Protein AF-G4SXM7-F1 (afdb_monomer)

Secondary structure (DSSP, 8-state):
--GGGS-HHHHHHHHHHHHHHHHHHHHHHTTTTS--GGGGT-HHHHHHHHHHHHHHHHHTT---HHHHHHHHHHHHHHHSTTTHHHHHHHHHHHHHH-HHHHHHHHHHHHHHHHHHHH-TTT-GGG--GGGS--HHHHHHHHHHS----

Organism: Methylotuvimicrobium alcaliphilum (strain DSM 19304 / NCIMB 14124 / VKM B-2133 / 20Z) (NCBI:txid1091494)

Radius of gyration: 14.72 Å; Cα contacts (8 Å, |Δi|>4): 166; chains: 1; bounding box: 40×29×42 Å

Sequence (149 aa):
MLDFLKPKNVKIAESVARLFHPILHDIRSSNDGALPVSVLQDDYLIGYLAGSVAVAATFAGITNPKINGLTNLHFFERLFPKHGMTICRQHPEKMSSSEEYLSAYQEGVESFNKVIGSLEEKGLKNITANEVDLGSLSEHIAHVYPLTS

Foldseek 3Di:
DCVVVDDLLLVLLVLLLVQCVVVQQLLCVLVVNDNPPVCLVPLLNLLLSLLQSLLSCVLSVVPPVVSSLVSQLSNCCSSPPPCSVVSSVCVVVCCPPPPSSVVSSVVSNVQNVVLVVVCPPPDSNPDHNVSTPCPVVNVVCVVPGVRDD

pLDDT: mean 83.58, std 11.81, range [50.31, 96.44]

Structure (mmCIF, N/CA/C/O backbone):
data_AF-G4SXM7-F1
#
_entry.id   AF-G4SXM7-F1
#
loop_
_atom_site.group_PDB
_atom_site.id
_atom_site.type_symbol
_atom_site.label_atom_id
_atom_site.label_alt_id
_atom_site.label_comp_id
_atom_site.label_asym_id
_atom_site.label_entity_id
_atom_site.label_seq_id
_atom_site.pdbx_PDB_ins_code
_atom_site.Cartn_x
_atom_site.Cartn_y
_atom_site.Cartn_z
_atom_site.occupancy
_atom_site.B_iso_or_equiv
_atom_site.auth_seq_id
_atom_site.auth_comp_id
_atom_site.auth_asym_id
_atom_site.auth_atom_id
_atom_site.pdbx_PDB_model_num
ATOM 1 N N . MET A 1 1 ? -22.631 -13.644 -0.503 1.00 51.16 1 MET A N 1
ATOM 2 C CA . MET A 1 1 ? -23.466 -13.798 0.714 1.00 51.16 1 MET A CA 1
ATOM 3 C C . MET A 1 1 ? -22.661 -14.059 2.000 1.00 51.16 1 MET A C 1
ATOM 5 O O . MET A 1 1 ? -23.210 -13.835 3.064 1.00 51.16 1 MET A O 1
ATOM 9 N N . LEU A 1 2 ? -21.368 -14.437 1.948 1.00 59.25 2 LEU A N 1
ATOM 10 C CA . LEU A 1 2 ? -20.512 -14.637 3.142 1.00 59.25 2 LEU A CA 1
ATOM 11 C C . LEU A 1 2 ? -19.668 -13.410 3.557 1.00 59.25 2 LEU A C 1
ATOM 13 O O . LEU A 1 2 ? -19.066 -13.416 4.626 1.00 59.25 2 LEU A O 1
ATOM 17 N N . ASP A 1 3 ? -19.633 -12.338 2.757 1.00 60.94 3 ASP A N 1
ATOM 18 C CA . ASP A 1 3 ? -18.793 -11.159 3.040 1.00 60.94 3 ASP A CA 1
ATOM 19 C C . ASP A 1 3 ? -19.134 -10.456 4.361 1.00 60.94 3 ASP A C 1
ATOM 21 O O . ASP A 1 3 ? -18.272 -9.793 4.934 1.00 60.94 3 ASP A O 1
ATOM 25 N N . PHE A 1 4 ? -20.354 -10.601 4.891 1.00 63.81 4 PHE A N 1
ATOM 26 C CA . PHE A 1 4 ? -20.705 -10.011 6.185 1.00 63.81 4 PHE A CA 1
ATOM 27 C C . PHE A 1 4 ? -19.935 -10.652 7.351 1.00 63.81 4 PHE A C 1
ATOM 29 O O . PHE A 1 4 ? -19.629 -9.941 8.307 1.00 63.81 4 PHE A O 1
ATOM 36 N N . LEU A 1 5 ? -19.543 -11.929 7.237 1.00 72.88 5 LEU A N 1
ATOM 37 C CA . LEU A 1 5 ? -18.787 -12.665 8.260 1.00 72.88 5 LEU A CA 1
ATOM 38 C C . LEU A 1 5 ? -17.305 -12.286 8.302 1.00 72.88 5 LEU A C 1
ATOM 40 O O . LEU A 1 5 ? -16.628 -12.584 9.283 1.00 72.88 5 LEU A O 1
ATOM 44 N N . LYS A 1 6 ? -16.781 -11.627 7.259 1.00 82.56 6 LYS A N 1
ATOM 45 C CA . LYS A 1 6 ? -15.368 -11.247 7.237 1.00 82.56 6 LYS A CA 1
ATOM 46 C C . LYS A 1 6 ? -15.056 -10.253 8.365 1.00 82.56 6 LYS A C 1
ATOM 48 O O . LYS A 1 6 ? -15.807 -9.280 8.543 1.00 82.56 6 LYS A O 1
ATOM 53 N N . PRO A 1 7 ? -13.937 -10.444 9.084 1.00 87.56 7 PRO A N 1
ATOM 54 C CA . PRO A 1 7 ? -13.433 -9.466 10.036 1.00 87.56 7 PRO A CA 1
ATOM 55 C C . PRO A 1 7 ? -13.272 -8.080 9.400 1.00 87.56 7 PRO A C 1
ATOM 57 O O . PRO A 1 7 ? -13.006 -7.956 8.200 1.00 87.56 7 PRO A O 1
ATOM 60 N N . LYS A 1 8 ? -13.441 -7.021 10.200 1.00 86.00 8 LYS A N 1
ATOM 61 C CA . LYS A 1 8 ? -13.393 -5.632 9.713 1.00 86.00 8 LYS A CA 1
ATOM 62 C C . LYS A 1 8 ? -12.069 -5.330 9.005 1.00 86.00 8 LYS A C 1
ATOM 64 O O . LYS A 1 8 ? -12.100 -4.832 7.889 1.00 86.00 8 LYS A O 1
ATOM 69 N N . ASN A 1 9 ? -10.938 -5.729 9.585 1.00 86.31 9 ASN A N 1
ATOM 70 C CA . ASN A 1 9 ? -9.608 -5.593 8.982 1.00 86.31 9 ASN A CA 1
ATOM 71 C C . ASN A 1 9 ? -9.509 -6.222 7.585 1.00 86.31 9 ASN A C 1
ATOM 73 O O . ASN A 1 9 ? -8.982 -5.595 6.676 1.00 86.31 9 ASN A O 1
ATOM 77 N N . VAL A 1 10 ? -10.080 -7.412 7.376 1.00 90.75 10 VAL A N 1
ATOM 78 C CA . VAL A 1 10 ? -10.077 -8.068 6.057 1.00 90.75 10 VAL A CA 1
ATOM 79 C C . VAL A 1 10 ? -10.891 -7.259 5.045 1.00 90.75 10 VAL A C 1
ATOM 81 O O . VAL A 1 10 ? -10.440 -7.036 3.927 1.00 90.75 10 VAL A O 1
ATOM 84 N N . LYS A 1 11 ? -12.071 -6.765 5.437 1.00 88.38 11 LYS A N 1
ATOM 85 C CA . LYS A 1 11 ? -12.924 -5.939 4.561 1.00 88.38 11 LYS A CA 1
ATOM 86 C C . LYS A 1 11 ? -12.236 -4.637 4.145 1.00 88.38 11 LYS A C 1
ATOM 88 O O . LYS A 1 11 ? -12.374 -4.221 2.996 1.00 88.38 11 LYS A O 1
ATOM 93 N N . ILE A 1 12 ? -11.520 -3.997 5.071 1.00 87.44 12 ILE A N 1
ATOM 94 C CA . ILE A 1 12 ? -10.760 -2.773 4.796 1.00 87.44 12 ILE A CA 1
ATOM 95 C C . ILE A 1 12 ? -9.614 -3.073 3.837 1.00 87.44 12 ILE A C 1
ATOM 97 O O . ILE A 1 12 ? -9.548 -2.457 2.778 1.00 87.44 12 ILE A O 1
ATOM 101 N N . ALA A 1 13 ? -8.796 -4.079 4.147 1.00 90.94 13 ALA A N 1
ATOM 102 C CA . ALA A 1 13 ? -7.712 -4.527 3.281 1.00 90.94 13 ALA A CA 1
ATOM 103 C C . ALA A 1 13 ? -8.190 -4.829 1.851 1.00 90.94 13 ALA A C 1
ATOM 105 O O . ALA A 1 13 ? -7.588 -4.366 0.889 1.00 90.94 13 ALA A O 1
ATOM 106 N N . GLU A 1 14 ? -9.307 -5.545 1.696 1.00 89.94 14 GLU A N 1
ATOM 107 C CA . GLU A 1 14 ? -9.886 -5.84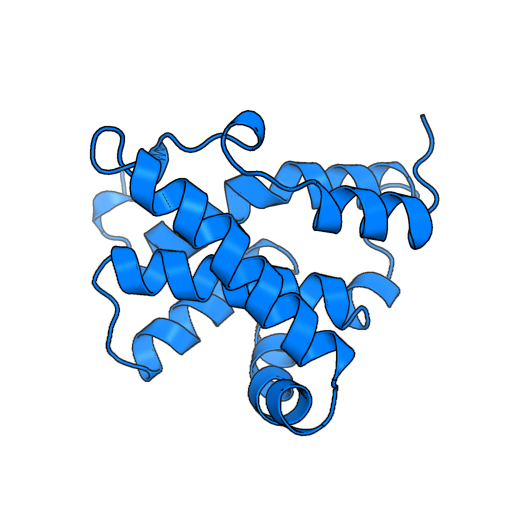0 0.381 1.00 89.94 14 GLU A CA 1
ATOM 108 C C . GLU A 1 14 ? -10.367 -4.589 -0.358 1.00 89.94 14 GLU A C 1
ATOM 110 O O . GLU A 1 14 ? -10.235 -4.524 -1.578 1.00 89.94 14 GLU A O 1
ATOM 115 N N . SER A 1 15 ? -10.941 -3.617 0.353 1.00 85.81 15 SER A N 1
ATOM 116 C CA . SER A 1 15 ? -11.453 -2.384 -0.261 1.00 85.81 15 SER A CA 1
ATOM 117 C C . SER A 1 15 ? -10.303 -1.507 -0.751 1.00 85.81 15 SER A C 1
ATOM 119 O O . SER A 1 15 ? -10.304 -1.085 -1.903 1.00 85.81 15 SER A O 1
ATOM 121 N N . VAL A 1 16 ? -9.275 -1.321 0.081 1.00 88.31 16 VAL A N 1
ATOM 122 C CA . VAL A 1 16 ? -8.075 -0.556 -0.287 1.00 88.31 16 VAL A CA 1
ATOM 123 C C . VAL A 1 16 ? -7.295 -1.274 -1.393 1.00 88.31 16 VAL A C 1
ATOM 125 O O . VAL A 1 16 ? -6.854 -0.641 -2.343 1.00 88.31 16 VAL A O 1
ATOM 128 N N . ALA A 1 17 ? -7.191 -2.607 -1.360 1.00 90.62 17 ALA A N 1
ATOM 129 C CA . ALA A 1 17 ? -6.525 -3.357 -2.427 1.00 90.62 17 ALA A CA 1
ATOM 130 C C . ALA A 1 17 ? -7.214 -3.194 -3.791 1.00 90.62 17 ALA A C 1
ATOM 132 O O . ALA A 1 17 ? -6.535 -3.171 -4.813 1.00 90.62 17 ALA A O 1
ATOM 133 N N . ARG A 1 18 ? -8.548 -3.061 -3.833 1.00 87.38 18 ARG A N 1
ATOM 134 C CA . ARG A 1 18 ? -9.268 -2.783 -5.089 1.00 87.38 18 ARG A CA 1
ATOM 135 C C . ARG A 1 18 ? -8.912 -1.421 -5.668 1.00 87.38 18 ARG A C 1
ATOM 137 O O . ARG A 1 18 ? -8.845 -1.312 -6.885 1.00 87.38 18 ARG A O 1
ATOM 144 N N . LEU A 1 19 ? -8.666 -0.428 -4.816 1.00 85.31 19 LEU A N 1
ATOM 145 C CA . LEU A 1 19 ? -8.266 0.907 -5.246 1.00 85.31 19 LEU A CA 1
ATOM 146 C C . LEU A 1 19 ? -6.926 0.885 -5.992 1.00 85.31 19 LEU A C 1
ATOM 148 O O . LEU A 1 19 ? -6.804 1.500 -7.042 1.00 85.31 19 LEU A O 1
ATOM 152 N N . PHE A 1 20 ? -5.947 0.150 -5.463 1.00 88.69 20 PHE A N 1
ATOM 153 C CA . PHE A 1 20 ? -4.592 0.081 -6.021 1.00 88.69 20 PHE A CA 1
ATOM 154 C C . PHE A 1 20 ? -4.407 -1.018 -7.077 1.00 88.69 20 PHE A C 1
ATOM 156 O O . PHE A 1 20 ? -3.348 -1.119 -7.694 1.00 88.69 20 PHE A O 1
ATOM 163 N N . HIS A 1 21 ? -5.424 -1.854 -7.307 1.00 86.56 21 HIS A N 1
ATOM 164 C CA . HIS A 1 21 ? -5.348 -2.929 -8.293 1.00 86.56 21 HIS A CA 1
ATOM 165 C C . HIS A 1 21 ? -5.089 -2.440 -9.729 1.00 86.56 21 HIS A C 1
ATOM 167 O O . HIS A 1 21 ? -4.258 -3.066 -10.384 1.00 86.56 21 HIS A O 1
ATOM 173 N N . PRO A 1 22 ? -5.733 -1.359 -10.224 1.00 84.69 22 PRO A N 1
ATOM 174 C CA . PRO A 1 22 ? -5.476 -0.834 -11.567 1.00 84.69 22 PRO A CA 1
ATOM 175 C C . PRO A 1 22 ? -4.011 -0.444 -11.770 1.00 84.69 22 PRO A C 1
ATOM 177 O O . PRO A 1 22 ? -3.387 -0.900 -12.715 1.00 84.69 22 PRO A O 1
ATOM 180 N N . ILE A 1 23 ? -3.419 0.265 -10.807 1.00 83.00 23 ILE A N 1
ATOM 181 C CA . ILE A 1 23 ? -2.010 0.670 -10.866 1.00 83.00 23 ILE A CA 1
ATOM 182 C C . ILE A 1 23 ? -1.074 -0.543 -10.996 1.00 83.00 23 ILE A C 1
ATOM 184 O O . ILE A 1 23 ? -0.184 -0.574 -11.843 1.00 83.00 23 ILE A O 1
ATOM 188 N N . LEU A 1 24 ? -1.278 -1.584 -10.180 1.00 86.12 24 LEU A N 1
ATOM 189 C CA . LEU A 1 24 ? -0.467 -2.803 -10.293 1.00 86.12 24 LEU A CA 1
ATOM 190 C C . LEU A 1 24 ? -0.746 -3.577 -11.584 1.00 86.12 24 LEU A C 1
ATOM 192 O O . LEU A 1 24 ? 0.133 -4.284 -12.077 1.00 86.12 24 LEU A O 1
ATOM 196 N N . HIS A 1 25 ? -1.967 -3.490 -12.106 1.00 85.44 25 HIS A N 1
ATOM 197 C CA . HIS A 1 25 ? -2.322 -4.073 -13.389 1.00 85.44 25 HIS A CA 1
ATOM 198 C C . HIS A 1 25 ? -1.573 -3.381 -14.534 1.00 85.44 25 HIS A C 1
ATOM 200 O O . HIS A 1 25 ? -1.060 -4.080 -15.401 1.00 85.44 25 HIS A O 1
ATOM 206 N N . ASP A 1 26 ? -1.424 -2.058 -14.506 1.00 83.44 26 ASP A N 1
ATOM 207 C CA . ASP A 1 26 ? -0.700 -1.304 -15.538 1.00 83.44 26 ASP A CA 1
ATOM 208 C C . ASP A 1 26 ? 0.790 -1.676 -15.570 1.00 83.44 26 ASP A C 1
ATOM 210 O O . ASP A 1 26 ? 1.354 -1.930 -16.641 1.00 83.44 26 ASP A O 1
ATOM 214 N N . ILE A 1 27 ? 1.405 -1.849 -14.390 1.00 83.31 27 ILE A N 1
ATOM 215 C CA . ILE A 1 27 ? 2.769 -2.387 -14.281 1.00 83.31 27 ILE A CA 1
ATOM 216 C C . ILE A 1 27 ? 2.835 -3.793 -14.896 1.00 83.31 27 ILE A C 1
ATOM 218 O O . ILE A 1 27 ? 3.713 -4.058 -15.713 1.00 83.31 27 ILE A O 1
ATOM 222 N N . ARG A 1 28 ? 1.906 -4.700 -14.552 1.00 84.50 28 ARG A N 1
ATOM 223 C CA . ARG A 1 28 ? 1.873 -6.066 -15.121 1.00 84.50 28 ARG A CA 1
ATOM 224 C C . ARG A 1 28 ? 1.712 -6.059 -16.631 1.00 84.50 28 ARG A C 1
ATOM 226 O O . ARG A 1 28 ? 2.407 -6.802 -17.316 1.00 84.50 28 ARG A O 1
ATOM 233 N N . SER A 1 29 ? 0.781 -5.255 -17.134 1.00 82.38 29 SER A N 1
ATOM 234 C CA . SER A 1 29 ? 0.468 -5.160 -18.559 1.00 82.38 29 SER A CA 1
ATOM 235 C C . SER A 1 29 ? 1.696 -4.751 -19.366 1.00 82.38 29 SER A C 1
ATOM 237 O O . SER A 1 29 ? 1.898 -5.252 -20.465 1.00 82.38 29 SER A O 1
ATOM 239 N N . SER A 1 30 ? 2.547 -3.911 -18.780 1.00 80.19 30 SER A N 1
ATOM 240 C CA . SER A 1 30 ? 3.784 -3.438 -19.405 1.00 80.19 30 SER A CA 1
ATOM 241 C C . SER A 1 30 ? 4.979 -4.389 -19.228 1.00 80.19 30 SER A C 1
ATOM 243 O O . SER A 1 30 ? 6.052 -4.139 -19.764 1.00 80.19 30 SER A O 1
ATOM 245 N N . ASN A 1 31 ? 4.814 -5.481 -18.472 1.00 78.31 31 ASN A N 1
ATOM 246 C CA . ASN A 1 31 ? 5.863 -6.446 -18.126 1.00 78.31 31 ASN A CA 1
ATOM 247 C C . ASN A 1 31 ? 5.409 -7.889 -18.432 1.00 78.31 31 ASN A C 1
ATOM 249 O O . ASN A 1 31 ? 5.386 -8.751 -17.551 1.00 78.31 31 ASN A O 1
ATOM 253 N N . ASP A 1 32 ? 4.992 -8.149 -19.675 1.00 80.75 32 ASP A N 1
ATOM 254 C CA . ASP A 1 32 ? 4.577 -9.477 -20.169 1.00 80.75 32 ASP A CA 1
ATOM 255 C C . ASP A 1 32 ? 3.482 -10.166 -19.323 1.00 80.75 32 ASP A C 1
ATOM 257 O O . ASP A 1 32 ? 3.381 -11.394 -19.252 1.00 80.75 32 ASP A O 1
ATOM 261 N N . GLY A 1 33 ? 2.641 -9.376 -18.650 1.00 77.75 33 GLY A N 1
ATOM 262 C CA . GLY A 1 33 ? 1.565 -9.868 -17.789 1.00 77.75 33 GLY A CA 1
ATOM 263 C C . GLY A 1 33 ? 2.003 -10.286 -16.379 1.00 77.75 33 GLY A C 1
ATOM 264 O O . GLY A 1 33 ? 1.170 -10.782 -15.611 1.00 77.75 33 GLY A O 1
ATOM 265 N N . ALA A 1 34 ? 3.266 -10.073 -15.996 1.00 79.06 34 ALA A N 1
ATOM 266 C CA . ALA A 1 34 ? 3.802 -10.383 -14.671 1.00 79.06 34 ALA A CA 1
ATOM 267 C C . ALA A 1 34 ? 4.239 -9.114 -13.918 1.00 79.06 34 ALA A C 1
ATOM 269 O O . ALA A 1 34 ? 4.677 -8.140 -14.517 1.00 79.06 34 ALA A O 1
ATOM 270 N N . LEU A 1 35 ? 4.136 -9.107 -12.580 1.00 83.62 35 LEU A N 1
ATOM 271 C CA . LEU A 1 35 ? 4.778 -8.041 -11.799 1.00 83.62 35 LEU A CA 1
ATOM 272 C C . LEU A 1 35 ? 6.283 -8.305 -11.794 1.00 83.62 35 LEU A C 1
ATOM 274 O O . LEU A 1 35 ? 6.681 -9.404 -11.390 1.00 83.62 35 LEU A O 1
ATOM 278 N N . PRO A 1 36 ? 7.119 -7.331 -12.184 1.00 84.19 36 PRO A N 1
ATOM 279 C CA . PRO A 1 36 ? 8.555 -7.492 -12.076 1.00 84.19 36 PRO A CA 1
ATOM 280 C C . PRO A 1 36 ? 8.952 -7.589 -10.599 1.00 84.19 36 PRO A C 1
ATOM 282 O O . PRO A 1 36 ? 8.333 -6.985 -9.722 1.00 84.19 36 PRO A O 1
ATOM 285 N N . VAL A 1 37 ? 10.004 -8.359 -10.307 1.00 84.12 37 VAL A N 1
ATOM 286 C CA . VAL A 1 37 ? 10.476 -8.585 -8.925 1.00 84.12 37 VAL A CA 1
ATOM 287 C C . VAL A 1 37 ? 10.885 -7.273 -8.244 1.00 84.12 37 VAL A C 1
ATOM 289 O O . VAL A 1 37 ? 10.760 -7.160 -7.025 1.00 84.12 37 VAL A O 1
ATOM 292 N N . SER A 1 38 ? 11.304 -6.271 -9.026 1.00 85.81 38 SER A N 1
ATOM 293 C CA . SER A 1 38 ? 11.636 -4.923 -8.553 1.00 85.81 38 SER A CA 1
ATOM 294 C C . SER A 1 38 ? 10.497 -4.259 -7.778 1.00 85.81 38 SER A C 1
ATOM 296 O O . SER A 1 38 ? 10.775 -3.554 -6.819 1.00 85.81 38 SER A O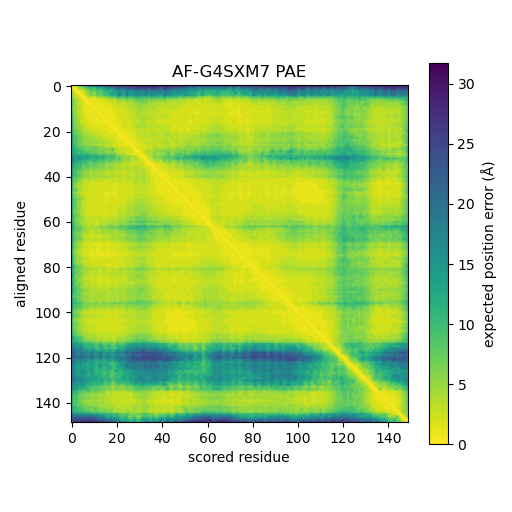 1
ATOM 298 N N . VAL A 1 39 ? 9.232 -4.574 -8.078 1.00 88.62 39 VAL A N 1
ATOM 299 C CA . VAL A 1 39 ? 8.063 -4.062 -7.335 1.00 88.62 39 VAL A CA 1
ATOM 300 C C . VAL A 1 39 ? 8.101 -4.436 -5.854 1.00 88.62 39 VAL A C 1
ATOM 302 O O . VAL A 1 39 ? 7.664 -3.670 -5.003 1.00 88.62 39 VAL A O 1
ATOM 305 N N . LEU A 1 40 ? 8.638 -5.612 -5.517 1.00 89.38 40 LEU A N 1
ATOM 306 C CA . LEU A 1 40 ? 8.765 -6.049 -4.123 1.00 89.38 40 LEU A CA 1
ATOM 307 C C . LEU A 1 40 ? 9.931 -5.362 -3.393 1.00 89.38 40 LEU A C 1
ATOM 309 O O . LEU A 1 40 ? 10.029 -5.458 -2.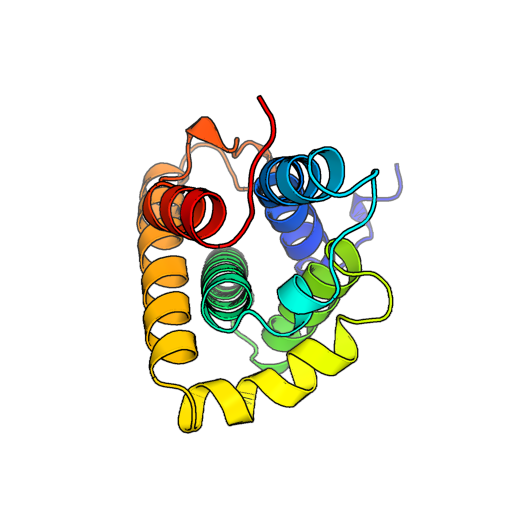169 1.00 89.38 40 LEU A O 1
ATOM 313 N N . GLN A 1 41 ? 10.828 -4.726 -4.145 1.00 89.50 41 GLN A N 1
ATOM 314 C CA . GLN A 1 41 ? 12.020 -4.031 -3.659 1.00 89.50 41 GLN A CA 1
ATOM 315 C C . GLN A 1 41 ? 11.869 -2.505 -3.717 1.00 89.50 41 GLN A C 1
ATOM 317 O O . GLN A 1 41 ? 12.723 -1.807 -3.188 1.00 89.50 41 GLN A O 1
ATOM 322 N N . ASP A 1 42 ? 10.794 -2.008 -4.328 1.00 93.50 42 ASP A N 1
ATOM 323 C CA . ASP A 1 42 ? 10.481 -0.591 -4.475 1.00 93.50 42 ASP A CA 1
ATOM 324 C C . ASP A 1 42 ? 9.983 -0.014 -3.142 1.00 93.50 42 ASP A C 1
ATOM 326 O O . ASP A 1 42 ? 8.820 -0.167 -2.753 1.00 93.50 42 ASP A O 1
ATOM 330 N N . ASP A 1 43 ? 10.908 0.597 -2.404 1.00 94.38 43 ASP A N 1
ATOM 331 C CA . ASP A 1 43 ? 10.651 1.167 -1.083 1.00 94.38 43 ASP A CA 1
ATOM 332 C C . ASP A 1 43 ? 9.594 2.266 -1.126 1.00 94.38 43 ASP A C 1
ATOM 334 O O . ASP A 1 43 ? 8.737 2.303 -0.239 1.00 94.38 43 ASP A O 1
ATOM 338 N N . TYR A 1 44 ? 9.603 3.095 -2.170 1.00 95.06 44 TYR A N 1
ATOM 339 C CA . TYR A 1 44 ? 8.617 4.152 -2.343 1.00 95.06 44 TYR A CA 1
ATOM 340 C C . TYR A 1 44 ? 7.214 3.563 -2.544 1.00 95.06 44 TYR A C 1
ATOM 342 O O . TYR A 1 44 ? 6.292 3.861 -1.781 1.00 95.06 44 TYR A O 1
ATOM 350 N N . LEU A 1 45 ? 7.043 2.646 -3.504 1.00 94.44 45 LEU A N 1
ATOM 351 C CA . LEU A 1 45 ? 5.748 2.013 -3.779 1.00 94.44 45 LEU A CA 1
ATOM 352 C C . LEU A 1 45 ? 5.196 1.298 -2.539 1.00 94.44 45 LEU A C 1
ATOM 354 O O . LEU A 1 45 ? 4.038 1.490 -2.162 1.00 94.44 45 LEU A O 1
ATOM 358 N N . ILE A 1 46 ? 6.011 0.471 -1.880 1.00 95.44 46 ILE A N 1
ATOM 359 C CA . ILE A 1 46 ? 5.568 -0.282 -0.701 1.00 95.44 46 ILE A CA 1
ATOM 360 C C . ILE A 1 46 ? 5.293 0.653 0.486 1.00 95.44 46 ILE A C 1
ATOM 362 O O . ILE A 1 46 ? 4.305 0.446 1.200 1.00 95.44 46 ILE A O 1
ATOM 366 N N . GLY A 1 47 ? 6.124 1.680 0.683 1.00 96.00 47 GLY A N 1
ATOM 367 C CA . GLY A 1 47 ? 5.947 2.714 1.702 1.00 96.00 47 GLY A CA 1
ATOM 368 C C . GLY A 1 47 ? 4.615 3.435 1.542 1.00 96.00 47 GLY A C 1
ATOM 369 O O . GLY A 1 47 ? 3.791 3.403 2.462 1.00 96.00 47 GLY A O 1
ATOM 370 N N . TYR A 1 48 ? 4.356 3.972 0.348 1.00 95.38 48 TYR A N 1
ATOM 371 C CA . TYR A 1 48 ? 3.113 4.665 0.005 1.00 95.38 48 TYR A CA 1
ATOM 372 C C . TYR A 1 48 ? 1.885 3.791 0.269 1.00 95.38 48 TYR A C 1
ATOM 374 O O . TYR A 1 48 ? 0.971 4.181 1.003 1.00 95.38 48 TYR A O 1
ATOM 382 N N . LEU A 1 49 ? 1.889 2.560 -0.255 1.00 94.88 49 LEU A N 1
ATOM 383 C CA . LEU A 1 49 ? 0.790 1.614 -0.069 1.00 94.88 49 LEU A CA 1
ATOM 384 C C . LEU A 1 49 ? 0.546 1.301 1.417 1.00 94.88 49 LEU A C 1
ATOM 386 O O . LEU A 1 49 ? -0.611 1.245 1.842 1.00 94.88 49 LEU A O 1
ATOM 390 N N . ALA A 1 50 ? 1.610 1.126 2.213 1.00 94.69 50 ALA A N 1
ATOM 391 C CA . ALA A 1 50 ? 1.521 0.883 3.655 1.00 94.69 50 ALA A CA 1
ATOM 392 C C . ALA A 1 50 ? 0.912 2.077 4.412 1.00 94.69 50 ALA A C 1
ATOM 394 O O . ALA A 1 50 ? 0.075 1.874 5.297 1.00 94.69 50 ALA A O 1
ATOM 395 N N . GLY A 1 51 ? 1.295 3.305 4.053 1.00 93.38 51 GLY A N 1
ATOM 396 C CA . GLY A 1 51 ? 0.747 4.531 4.635 1.00 93.38 51 GLY A CA 1
ATOM 397 C C . GLY A 1 51 ? -0.747 4.677 4.364 1.00 93.38 51 GLY A C 1
ATOM 398 O O . GLY A 1 51 ? -1.544 4.879 5.285 1.00 93.38 51 GLY A O 1
ATOM 399 N N . SER A 1 52 ? -1.154 4.465 3.112 1.00 92.00 52 SER A N 1
ATOM 400 C CA . SER A 1 52 ? -2.556 4.556 2.698 1.00 92.00 52 SER A CA 1
ATOM 401 C C . SER A 1 52 ? -3.468 3.568 3.435 1.00 92.00 52 SER A C 1
ATOM 403 O O . SER A 1 52 ? -4.529 3.947 3.944 1.00 92.00 52 SER A O 1
ATOM 405 N N . VAL A 1 53 ? -3.061 2.297 3.560 1.00 92.19 53 VAL A N 1
ATOM 406 C CA . VAL A 1 53 ? -3.871 1.299 4.283 1.00 92.19 53 VAL A CA 1
ATOM 407 C C . VAL A 1 53 ? -3.916 1.567 5.794 1.00 92.19 53 VAL A C 1
ATOM 409 O O . VAL A 1 53 ? -4.952 1.317 6.418 1.00 92.19 53 VAL A O 1
ATOM 412 N N . ALA A 1 54 ? -2.857 2.135 6.385 1.00 90.25 54 ALA A N 1
ATOM 413 C CA . ALA A 1 54 ? -2.828 2.484 7.805 1.00 90.25 54 ALA A CA 1
ATOM 414 C C . ALA A 1 54 ? -3.875 3.556 8.153 1.00 90.25 54 ALA A C 1
ATOM 416 O O . ALA A 1 54 ? -4.572 3.440 9.170 1.00 90.25 54 ALA A O 1
ATOM 417 N N . VAL A 1 55 ? -4.044 4.558 7.286 1.00 89.31 55 VAL A N 1
ATOM 418 C CA . VAL A 1 55 ? -5.079 5.593 7.432 1.00 89.31 55 VAL A CA 1
ATOM 419 C C . VAL A 1 55 ? -6.476 4.996 7.274 1.00 89.31 55 VAL A C 1
ATOM 421 O O . VAL A 1 55 ? -7.336 5.202 8.133 1.00 89.31 55 VAL A O 1
ATOM 424 N N . ALA A 1 56 ? -6.691 4.171 6.246 1.00 87.56 56 ALA A N 1
ATOM 425 C CA . ALA A 1 56 ? -7.971 3.497 6.031 1.00 87.56 56 ALA A CA 1
ATOM 426 C C . ALA A 1 56 ? -8.376 2.604 7.219 1.00 87.56 56 ALA A C 1
ATOM 428 O O . ALA A 1 56 ? -9.539 2.595 7.632 1.00 87.56 56 ALA A O 1
ATOM 429 N N . ALA A 1 57 ? -7.420 1.872 7.800 1.00 87.69 57 ALA A N 1
ATOM 430 C CA . ALA A 1 57 ? -7.635 1.066 8.998 1.00 87.69 57 ALA A CA 1
ATOM 431 C C . ALA A 1 57 ? -8.015 1.939 10.205 1.00 87.69 57 ALA A C 1
ATOM 433 O O . ALA A 1 57 ? -8.986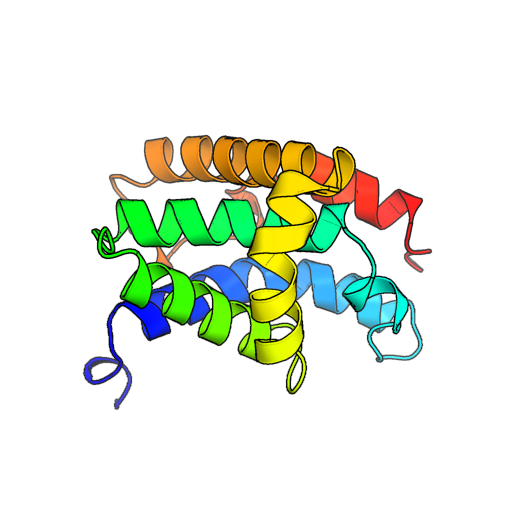 1.639 10.906 1.00 87.69 57 ALA A O 1
ATOM 434 N N . THR A 1 58 ? -7.291 3.040 10.414 1.00 86.44 58 THR A N 1
ATOM 435 C CA . THR A 1 58 ? -7.515 3.970 11.530 1.00 86.44 58 THR A CA 1
ATOM 436 C C . THR A 1 58 ? -8.890 4.627 11.448 1.00 86.44 58 THR A C 1
ATOM 438 O O . THR A 1 58 ? -9.636 4.598 12.427 1.00 86.44 58 THR A O 1
ATOM 441 N N . PHE A 1 59 ? -9.284 5.124 10.274 1.00 83.88 59 PHE A N 1
ATOM 442 C CA . PHE A 1 59 ? -10.617 5.693 10.052 1.00 83.88 59 PHE A CA 1
ATOM 443 C C . PHE A 1 59 ? -11.730 4.658 10.227 1.00 83.88 59 PHE A C 1
ATOM 445 O O . PHE A 1 59 ? -12.793 4.934 10.778 1.00 83.88 59 PHE A O 1
ATOM 452 N N . ALA A 1 60 ? -11.460 3.408 9.854 1.00 81.69 60 ALA A N 1
ATOM 453 C CA . ALA A 1 60 ? -12.335 2.291 10.161 1.00 81.69 60 ALA A CA 1
ATOM 454 C C . ALA A 1 60 ? -12.309 1.891 11.652 1.00 81.69 60 ALA A C 1
ATOM 456 O O . ALA A 1 60 ? -12.824 0.829 12.001 1.00 81.69 60 ALA A O 1
ATOM 457 N N . GLY A 1 61 ? -11.737 2.680 12.561 1.00 83.56 61 GLY A N 1
ATOM 458 C CA . GLY A 1 61 ? -11.704 2.402 13.999 1.00 83.56 61 GLY A CA 1
ATOM 459 C C . GLY A 1 61 ? -10.840 1.197 14.385 1.00 83.56 61 GLY A C 1
ATOM 460 O O . GLY A 1 61 ? -11.032 0.624 15.456 1.00 83.56 61 GLY A O 1
ATOM 461 N N . ILE A 1 62 ? -9.911 0.774 13.522 1.00 85.62 62 ILE A N 1
ATOM 462 C CA . ILE A 1 62 ? -8.925 -0.268 13.828 1.00 85.62 62 ILE A CA 1
ATOM 463 C C . ILE A 1 62 ? -7.710 0.414 14.463 1.00 85.62 62 ILE A C 1
ATOM 465 O O . ILE A 1 62 ? -6.692 0.660 13.823 1.00 85.62 62 ILE A O 1
ATOM 469 N N . THR A 1 63 ? -7.836 0.737 15.747 1.00 80.88 63 THR A N 1
ATOM 470 C CA . THR A 1 63 ? -6.792 1.433 16.517 1.00 80.88 63 THR A CA 1
ATOM 471 C C . THR A 1 63 ? -5.846 0.477 17.239 1.00 80.88 63 THR A C 1
ATOM 473 O O . THR A 1 63 ? -4.772 0.880 17.675 1.00 80.88 63 THR A O 1
ATOM 476 N N . ASN A 1 64 ? -6.207 -0.807 17.357 1.00 86.94 64 ASN A N 1
ATOM 477 C CA . ASN A 1 64 ? -5.325 -1.819 17.930 1.00 86.94 64 ASN A CA 1
ATOM 478 C C . ASN A 1 64 ? -4.147 -2.093 16.971 1.00 86.94 64 ASN A C 1
ATOM 480 O O . ASN A 1 64 ? -4.393 -2.597 15.869 1.00 86.94 64 ASN A O 1
ATOM 484 N N . PRO A 1 65 ? -2.884 -1.872 17.386 1.00 83.56 65 PRO A N 1
ATOM 485 C CA . PRO A 1 65 ? -1.722 -2.027 16.508 1.00 83.56 65 PRO A CA 1
ATOM 486 C C . PRO A 1 65 ? -1.576 -3.429 15.909 1.00 83.56 65 PRO A C 1
ATOM 488 O O . PRO A 1 65 ? -1.176 -3.573 14.758 1.00 83.56 65 PRO A O 1
ATOM 491 N N . LYS A 1 66 ? -1.959 -4.481 16.649 1.00 85.00 66 LYS A N 1
ATOM 492 C CA . LYS A 1 66 ? -1.905 -5.864 16.146 1.00 85.00 66 LYS A CA 1
ATOM 493 C C . LYS A 1 66 ? -2.913 -6.087 15.021 1.00 85.00 66 LYS A C 1
ATOM 495 O O . LYS A 1 66 ? -2.600 -6.741 14.032 1.00 85.00 66 LYS A O 1
ATOM 500 N N . ILE A 1 67 ? -4.120 -5.539 15.159 1.00 84.19 67 ILE A N 1
ATOM 501 C CA . ILE A 1 67 ? -5.175 -5.672 14.143 1.00 84.19 67 ILE A CA 1
ATOM 502 C C . ILE A 1 67 ? -4.861 -4.786 12.930 1.00 84.19 67 ILE A C 1
ATOM 504 O O . ILE A 1 67 ? -5.118 -5.191 11.796 1.00 84.19 67 ILE A O 1
ATOM 508 N N . ASN A 1 68 ? -4.256 -3.616 13.145 1.00 83.88 68 ASN A N 1
ATOM 509 C CA . ASN A 1 68 ? -3.753 -2.766 12.068 1.00 83.88 68 ASN A CA 1
ATOM 510 C C . ASN A 1 68 ? -2.652 -3.496 11.269 1.00 83.88 68 ASN A C 1
ATOM 512 O O . ASN A 1 68 ? -2.796 -3.678 10.064 1.00 83.88 68 ASN A O 1
ATOM 516 N N . GLY A 1 69 ? -1.664 -4.095 11.945 1.00 85.31 69 GLY A N 1
ATOM 517 C CA . GLY A 1 69 ? -0.649 -4.932 11.293 1.00 85.31 69 GLY A CA 1
ATOM 518 C C . GLY A 1 69 ? -1.237 -6.116 10.507 1.00 85.31 69 GLY A C 1
ATOM 519 O O . GLY A 1 69 ? -0.796 -6.406 9.397 1.00 85.31 69 GLY A O 1
ATOM 520 N N . LEU A 1 70 ? -2.292 -6.762 11.021 1.00 90.25 70 LEU A N 1
ATOM 521 C CA . LEU A 1 70 ? -3.031 -7.788 10.271 1.00 90.25 70 LEU A CA 1
ATOM 522 C C . LEU A 1 70 ? -3.777 -7.218 9.055 1.00 90.25 70 LEU A C 1
ATOM 524 O O . LEU A 1 70 ? -3.933 -7.915 8.056 1.00 90.25 70 LEU A O 1
ATOM 528 N N . THR A 1 71 ? -4.246 -5.970 9.123 1.00 91.75 71 THR A N 1
ATOM 529 C CA . THR A 1 71 ? -4.852 -5.272 7.977 1.00 91.75 71 THR A CA 1
ATOM 530 C C . THR A 1 71 ? -3.818 -5.102 6.867 1.00 91.75 71 THR A C 1
ATOM 532 O O . THR A 1 71 ? -4.101 -5.482 5.732 1.00 91.75 71 THR A O 1
ATOM 535 N N . ASN A 1 72 ? -2.604 -4.653 7.206 1.00 91.19 72 ASN A N 1
ATOM 536 C CA . ASN A 1 72 ? -1.493 -4.536 6.255 1.00 91.19 72 ASN A CA 1
ATOM 537 C C . ASN A 1 72 ? -1.135 -5.890 5.641 1.00 91.19 72 ASN A C 1
ATOM 539 O O . ASN A 1 72 ? -0.992 -5.987 4.426 1.00 91.19 72 ASN A O 1
ATOM 543 N N . LEU A 1 73 ? -1.072 -6.948 6.455 1.00 94.00 73 LEU A N 1
ATOM 544 C CA . LEU A 1 73 ? -0.801 -8.296 5.958 1.00 94.00 73 LEU A CA 1
ATOM 545 C C . LEU A 1 73 ? -1.847 -8.743 4.933 1.00 94.00 73 LEU A C 1
ATOM 547 O O . LEU A 1 73 ? -1.485 -9.173 3.842 1.00 94.00 73 LEU A O 1
ATOM 551 N N . HIS A 1 74 ? -3.139 -8.629 5.253 1.00 94.12 74 HIS A N 1
ATOM 552 C CA . HIS A 1 74 ? -4.202 -9.009 4.318 1.00 94.12 74 HIS A CA 1
ATOM 553 C C . HIS A 1 74 ? -4.190 -8.164 3.043 1.00 94.12 74 HIS A C 1
ATOM 555 O O . HIS A 1 74 ? -4.487 -8.679 1.966 1.00 94.12 74 HIS A O 1
ATOM 561 N N . PHE A 1 75 ? -3.854 -6.883 3.163 1.00 95.31 75 PHE A N 1
ATOM 562 C CA . PHE A 1 75 ? -3.774 -5.960 2.042 1.00 95.31 75 PHE A CA 1
ATOM 563 C C . PHE A 1 75 ? -2.624 -6.331 1.099 1.00 95.31 75 PHE A C 1
ATOM 565 O O . PHE A 1 75 ? -2.854 -6.558 -0.089 1.00 95.31 75 PHE A O 1
ATOM 572 N N . PHE A 1 76 ? -1.411 -6.500 1.628 1.00 94.81 76 PHE A N 1
ATOM 573 C CA . PHE A 1 76 ? -0.257 -6.872 0.815 1.00 94.81 76 PHE A CA 1
ATOM 574 C C . PHE A 1 76 ? -0.355 -8.290 0.263 1.00 94.81 76 PHE A C 1
ATOM 576 O O . PHE A 1 76 ? 0.012 -8.503 -0.883 1.00 94.81 76 PHE A O 1
ATOM 583 N N . GLU A 1 77 ? -0.919 -9.249 0.999 1.00 93.31 77 GLU A N 1
ATOM 584 C CA . GLU A 1 77 ? -1.144 -10.605 0.476 1.00 93.31 77 GLU A CA 1
ATOM 585 C C . GLU A 1 77 ? -2.145 -10.612 -0.693 1.00 93.31 77 GLU A C 1
ATOM 587 O O . GLU A 1 77 ? -2.117 -11.493 -1.553 1.00 93.31 77 GLU A O 1
ATOM 592 N N . ARG A 1 78 ? -3.028 -9.608 -0.757 1.00 91.69 78 ARG A N 1
ATOM 593 C CA . ARG A 1 78 ? -3.970 -9.441 -1.865 1.00 91.69 78 ARG A CA 1
ATOM 594 C C . ARG A 1 78 ? -3.313 -8.842 -3.107 1.00 91.69 78 ARG A C 1
ATOM 596 O O . ARG A 1 78 ? -3.657 -9.253 -4.214 1.00 91.69 78 ARG A O 1
ATOM 603 N N . LEU A 1 79 ? -2.408 -7.882 -2.927 1.00 90.81 79 LEU A N 1
ATOM 604 C CA . LEU A 1 79 ? -1.695 -7.211 -4.019 1.00 90.81 79 LEU A CA 1
ATOM 605 C C . LEU A 1 79 ? -0.510 -8.040 -4.541 1.00 90.81 79 LEU A C 1
ATOM 607 O O . LEU A 1 79 ? -0.321 -8.176 -5.753 1.00 90.81 79 LEU A O 1
ATOM 611 N N . PHE A 1 80 ? 0.223 -8.662 -3.620 1.00 91.00 80 PHE A N 1
ATOM 612 C CA . PHE A 1 80 ? 1.428 -9.454 -3.846 1.00 91.00 80 PHE A CA 1
ATOM 613 C C . PHE A 1 80 ? 1.284 -10.837 -3.183 1.00 91.00 80 PHE A C 1
ATOM 615 O O . PHE A 1 80 ? 1.841 -11.082 -2.106 1.00 91.00 80 PHE A O 1
ATOM 622 N N . PRO A 1 81 ? 0.525 -11.765 -3.801 1.00 89.00 81 PRO A N 1
ATOM 623 C CA . PRO A 1 81 ? 0.314 -13.100 -3.245 1.00 89.00 81 PRO A CA 1
ATOM 624 C C . PRO A 1 81 ? 1.637 -13.797 -2.915 1.00 89.00 81 PRO A C 1
ATOM 626 O O . PRO A 1 81 ? 2.553 -13.794 -3.735 1.00 89.00 81 PRO A O 1
ATOM 629 N N . LYS A 1 82 ? 1.712 -14.433 -1.739 1.00 89.19 82 LYS A N 1
ATOM 630 C CA . LYS A 1 82 ? 2.892 -15.097 -1.150 1.00 89.19 82 LYS A CA 1
ATOM 631 C C . LYS A 1 82 ? 4.000 -14.166 -0.648 1.00 89.19 82 LYS A C 1
ATOM 633 O O . LYS A 1 82 ? 4.966 -14.660 -0.065 1.00 89.19 82 LYS A O 1
ATOM 638 N N . HIS A 1 83 ? 3.875 -12.852 -0.827 1.00 91.81 83 HIS A N 1
ATOM 639 C CA . HIS A 1 83 ? 4.892 -11.878 -0.418 1.00 91.81 83 HIS A CA 1
ATOM 640 C C . HIS A 1 83 ? 4.436 -10.950 0.713 1.00 91.81 83 HIS A C 1
ATOM 642 O O . HIS A 1 83 ? 5.280 -10.268 1.299 1.00 91.81 83 HIS A O 1
ATOM 648 N N . GLY A 1 84 ? 3.152 -10.961 1.093 1.00 90.44 84 GLY A N 1
ATOM 649 C CA . GLY A 1 84 ? 2.617 -10.056 2.111 1.00 90.44 84 GLY A CA 1
ATOM 650 C C . GLY A 1 84 ? 3.309 -10.203 3.465 1.00 90.44 84 GLY A C 1
ATOM 651 O O . GLY A 1 84 ? 3.678 -9.212 4.089 1.00 90.44 84 GLY A O 1
ATOM 652 N N . MET A 1 85 ? 3.582 -11.440 3.891 1.00 91.94 85 MET A N 1
ATOM 653 C CA . MET A 1 85 ? 4.311 -11.700 5.140 1.00 91.94 85 MET A CA 1
ATOM 654 C C . MET A 1 85 ? 5.740 -11.141 5.117 1.00 91.94 85 MET A C 1
ATOM 656 O O . MET A 1 85 ? 6.205 -10.605 6.121 1.00 91.94 85 MET A O 1
ATOM 660 N N . THR A 1 86 ? 6.441 -11.262 3.988 1.00 93.44 86 THR A N 1
ATOM 661 C CA . THR A 1 86 ? 7.808 -10.745 3.836 1.00 93.44 86 THR A CA 1
ATOM 662 C C . THR A 1 86 ? 7.818 -9.223 3.917 1.00 93.44 86 THR A C 1
ATOM 664 O O . THR A 1 86 ? 8.577 -8.667 4.709 1.00 93.44 86 THR A O 1
ATOM 667 N N . ILE A 1 87 ? 6.914 -8.565 3.185 1.00 93.75 87 ILE A N 1
ATOM 668 C CA . ILE A 1 87 ? 6.755 -7.105 3.197 1.00 93.75 87 ILE A CA 1
ATOM 669 C C . ILE A 1 87 ? 6.464 -6.608 4.620 1.00 93.75 87 ILE A C 1
ATOM 671 O O . ILE A 1 87 ? 7.159 -5.735 5.136 1.00 93.75 87 ILE A O 1
ATOM 675 N N . CYS A 1 88 ? 5.491 -7.212 5.310 1.00 92.50 88 CYS A N 1
ATOM 676 C CA . CYS A 1 88 ? 5.133 -6.798 6.667 1.00 92.50 88 CYS A CA 1
ATOM 677 C C . CYS A 1 88 ? 6.241 -7.041 7.702 1.00 92.50 88 CYS A C 1
ATOM 679 O O . CYS A 1 88 ? 6.298 -6.320 8.695 1.00 92.50 88 CYS A O 1
ATOM 681 N N . ARG A 1 89 ? 7.120 -8.031 7.498 1.00 92.62 89 ARG A N 1
ATOM 682 C CA . ARG A 1 89 ? 8.281 -8.258 8.376 1.00 92.62 89 ARG A CA 1
ATOM 683 C C . ARG A 1 89 ? 9.365 -7.202 8.199 1.00 92.62 89 ARG A C 1
ATOM 685 O O . ARG A 1 89 ? 9.987 -6.832 9.185 1.00 92.62 89 ARG A O 1
ATOM 692 N N . GLN A 1 90 ? 9.574 -6.733 6.972 1.00 93.12 90 GLN A N 1
ATOM 693 C CA . GLN A 1 90 ? 10.554 -5.688 6.661 1.00 93.12 90 GLN A CA 1
ATOM 694 C C . GLN A 1 90 ? 10.060 -4.289 7.047 1.00 93.12 90 GLN A C 1
ATOM 696 O O . GLN A 1 90 ? 10.871 -3.400 7.281 1.00 93.12 90 GLN A O 1
ATOM 701 N N . HIS A 1 91 ? 8.742 -4.093 7.141 1.00 92.12 91 HIS A N 1
ATOM 702 C CA . HIS A 1 91 ? 8.133 -2.790 7.401 1.00 92.12 91 HIS A CA 1
ATOM 703 C C . HIS A 1 91 ? 8.731 -2.024 8.604 1.00 92.12 91 HIS A C 1
ATOM 705 O O . HIS A 1 91 ? 9.114 -0.873 8.410 1.00 92.12 91 HIS A O 1
ATOM 711 N N . PRO A 1 92 ? 8.884 -2.603 9.818 1.00 91.31 92 PRO A N 1
ATOM 712 C CA . PRO A 1 92 ? 9.447 -1.865 10.954 1.00 91.31 92 PRO A CA 1
ATOM 713 C C . PRO A 1 92 ? 10.903 -1.442 10.741 1.00 91.31 92 PRO A C 1
ATOM 715 O O . PRO A 1 92 ? 11.297 -0.368 11.182 1.00 91.31 92 PRO A O 1
ATOM 718 N N . GLU A 1 93 ? 11.690 -2.282 10.065 1.00 93.12 93 GLU A N 1
ATOM 719 C CA . GLU A 1 93 ? 13.082 -1.984 9.738 1.00 93.12 93 GLU A CA 1
ATOM 720 C C . GLU A 1 93 ? 13.147 -0.827 8.739 1.00 93.12 93 GLU A C 1
ATOM 722 O O . GLU A 1 93 ? 13.756 0.195 9.048 1.00 93.12 93 GLU A O 1
ATOM 727 N N . LYS A 1 94 ? 12.430 -0.927 7.611 1.00 93.00 94 LYS A N 1
ATOM 728 C CA . LYS A 1 94 ? 12.411 0.109 6.567 1.00 93.00 94 LYS A CA 1
ATOM 729 C C . LYS A 1 94 ? 11.905 1.460 7.073 1.00 93.00 94 LYS A C 1
ATOM 731 O O . LYS A 1 94 ? 12.491 2.477 6.732 1.00 93.00 94 LYS A O 1
ATOM 736 N N . MET A 1 95 ? 10.911 1.476 7.966 1.00 91.31 95 MET A N 1
ATOM 737 C CA . MET A 1 95 ? 10.449 2.703 8.639 1.00 91.31 95 MET A CA 1
ATOM 738 C C . MET A 1 95 ? 11.549 3.419 9.439 1.00 91.31 95 MET A C 1
ATOM 740 O O . MET A 1 95 ? 11.425 4.611 9.707 1.00 91.31 95 MET A O 1
ATOM 744 N N . SER A 1 96 ? 12.594 2.700 9.857 1.00 91.62 96 SER A N 1
ATOM 745 C CA . SER A 1 96 ? 13.709 3.244 10.641 1.00 91.62 96 SER A CA 1
ATOM 746 C C . SER A 1 96 ? 14.992 3.466 9.838 1.00 91.62 96 SER A C 1
ATOM 748 O O . SER A 1 96 ? 15.818 4.277 10.248 1.00 91.62 96 SER A O 1
ATOM 750 N N . SER A 1 97 ? 15.176 2.746 8.728 1.00 92.00 97 SER A N 1
ATOM 751 C CA . SER A 1 97 ? 16.442 2.695 7.987 1.00 92.00 97 SER A CA 1
ATOM 752 C C . SER A 1 97 ? 16.376 3.245 6.561 1.00 92.00 97 SER A C 1
ATOM 754 O O . SER A 1 97 ? 17.431 3.495 5.983 1.00 92.00 97 SER A O 1
ATOM 756 N N . SER A 1 98 ? 15.181 3.447 5.998 1.00 95.38 98 SER A N 1
ATOM 757 C CA . SER A 1 98 ? 14.980 3.939 4.632 1.00 95.38 98 SER A CA 1
ATOM 758 C C . SER A 1 98 ? 14.217 5.262 4.652 1.00 95.38 98 SER A C 1
ATOM 760 O O . SER A 1 98 ? 13.039 5.318 5.011 1.00 95.38 98 SER A O 1
ATOM 762 N N . GLU A 1 99 ? 14.907 6.344 4.283 1.00 94.75 99 GLU A N 1
ATOM 763 C CA . GLU A 1 99 ? 14.310 7.681 4.177 1.00 94.75 99 GLU A CA 1
ATOM 764 C C . GLU A 1 99 ? 13.231 7.715 3.090 1.00 94.75 99 GLU A C 1
ATOM 766 O O . GLU A 1 99 ? 12.150 8.244 3.329 1.00 94.75 99 GLU A O 1
ATOM 771 N N . GLU A 1 100 ? 13.487 7.062 1.953 1.00 94.75 100 GLU A N 1
ATOM 772 C CA . GLU A 1 100 ? 12.537 6.924 0.844 1.00 94.75 100 GLU A CA 1
ATOM 773 C C . GLU A 1 100 ? 11.269 6.170 1.265 1.00 94.75 100 GLU A C 1
ATOM 775 O O . GLU A 1 100 ? 10.155 6.596 0.964 1.00 94.75 100 GLU A O 1
ATOM 780 N N . TYR A 1 101 ? 11.411 5.074 2.016 1.00 96.44 101 TYR A N 1
ATOM 781 C CA . TYR A 1 101 ? 10.251 4.346 2.527 1.00 96.44 101 TYR A CA 1
ATOM 782 C C . TYR A 1 101 ? 9.414 5.216 3.472 1.00 96.44 101 TYR A C 1
ATOM 784 O O . TYR A 1 101 ? 8.181 5.210 3.412 1.00 96.44 101 TYR A O 1
ATOM 792 N N . LEU A 1 102 ? 10.078 5.936 4.382 1.00 96.19 102 LEU A N 1
ATOM 793 C CA . LEU A 1 102 ? 9.415 6.762 5.385 1.00 96.19 102 LEU A CA 1
ATOM 794 C C . LEU A 1 102 ? 8.699 7.959 4.749 1.00 96.19 102 LEU A C 1
ATOM 796 O O . LEU A 1 102 ? 7.554 8.230 5.121 1.00 96.19 102 LEU A O 1
ATOM 800 N N . SER A 1 103 ? 9.335 8.647 3.797 1.00 96.00 103 SER A N 1
ATOM 801 C CA . SER A 1 103 ? 8.715 9.760 3.072 1.00 96.00 103 SER A CA 1
ATOM 802 C C . SER A 1 103 ? 7.512 9.276 2.270 1.00 96.00 103 SER A C 1
ATOM 804 O O . SER A 1 103 ? 6.419 9.819 2.424 1.00 96.00 103 SER A O 1
ATOM 806 N N . ALA A 1 104 ? 7.655 8.175 1.530 1.00 95.94 104 ALA A N 1
ATOM 807 C CA . ALA A 1 104 ? 6.557 7.598 0.769 1.00 95.94 104 ALA A CA 1
ATOM 808 C C . ALA A 1 104 ? 5.403 7.151 1.674 1.00 95.94 104 ALA A C 1
ATOM 810 O O . ALA A 1 104 ? 4.238 7.384 1.361 1.00 95.94 104 ALA A O 1
ATOM 811 N N . TYR A 1 105 ? 5.701 6.560 2.836 1.00 95.50 105 TYR A N 1
ATOM 812 C CA . TYR A 1 105 ? 4.687 6.231 3.838 1.00 95.50 105 TYR A CA 1
ATOM 813 C C . TYR A 1 105 ? 3.914 7.472 4.297 1.00 95.50 105 TYR A C 1
ATOM 815 O O . TYR A 1 105 ? 2.685 7.431 4.379 1.00 95.50 105 TYR A O 1
ATOM 823 N N . GLN A 1 106 ? 4.606 8.578 4.580 1.00 94.56 106 GLN A N 1
ATOM 824 C CA . GLN A 1 106 ? 3.974 9.841 4.970 1.00 94.56 106 GLN A CA 1
ATOM 825 C C . GLN A 1 106 ? 3.123 10.425 3.834 1.00 94.56 106 GLN A C 1
ATOM 827 O O . GLN A 1 106 ? 1.977 10.801 4.073 1.00 94.56 106 GLN A O 1
ATOM 832 N N . GLU A 1 107 ? 3.610 10.401 2.594 1.00 93.88 107 GLU A N 1
ATOM 833 C CA . GLU A 1 107 ? 2.838 10.819 1.417 1.00 93.88 107 GLU A CA 1
ATOM 834 C C . GLU A 1 107 ? 1.579 9.967 1.220 1.00 93.88 107 GLU A C 1
ATOM 836 O O . GLU A 1 107 ? 0.488 10.492 0.971 1.00 93.88 107 GLU A O 1
ATOM 841 N N . GLY A 1 108 ? 1.700 8.648 1.390 1.00 92.00 108 GLY A N 1
ATOM 842 C CA . GLY A 1 108 ? 0.579 7.717 1.341 1.00 92.00 108 GLY A CA 1
ATOM 843 C C . GLY A 1 108 ? -0.453 7.996 2.435 1.00 92.00 108 GLY A C 1
ATOM 844 O O . GLY A 1 108 ? -1.655 7.890 2.177 1.00 92.00 108 GLY A O 1
ATOM 845 N N . VAL A 1 109 ? -0.007 8.391 3.635 1.00 91.44 109 VAL A N 1
ATOM 846 C CA . VAL A 1 109 ? -0.869 8.836 4.743 1.00 91.44 109 VAL A CA 1
ATOM 847 C C . VAL A 1 109 ? -1.594 10.137 4.388 1.00 91.44 109 VAL A C 1
ATOM 849 O O . VAL A 1 109 ? -2.811 10.233 4.555 1.00 91.44 109 VAL A O 1
ATOM 852 N N . GLU A 1 110 ? -0.880 11.146 3.897 1.00 89.69 110 GLU A N 1
ATOM 853 C CA . GLU A 1 110 ? -1.449 12.455 3.561 1.00 89.69 110 GLU A CA 1
ATOM 854 C C . GLU A 1 110 ? -2.468 12.369 2.425 1.00 89.69 110 GLU A C 1
ATOM 856 O O . GLU A 1 110 ? -3.575 12.906 2.539 1.00 89.69 110 GLU A O 1
ATOM 861 N N . SER A 1 111 ? -2.125 11.641 1.363 1.00 86.94 111 SER A N 1
ATOM 862 C CA . SER A 1 111 ? -2.992 11.437 0.200 1.00 86.94 111 SER A CA 1
ATOM 863 C C . SER A 1 111 ? -4.307 10.779 0.615 1.00 86.94 111 SER A C 1
ATOM 865 O O . SER A 1 111 ? -5.387 11.271 0.287 1.00 86.94 111 SER A O 1
ATOM 867 N N . PHE A 1 112 ? -4.243 9.725 1.436 1.00 85.44 112 PHE A N 1
ATOM 868 C CA . PHE A 1 112 ? -5.445 9.048 1.927 1.00 85.44 112 PHE A CA 1
ATOM 869 C C . PHE A 1 112 ? -6.216 9.833 2.995 1.00 85.44 112 PHE A C 1
ATOM 871 O O . PHE A 1 112 ? -7.430 9.672 3.106 1.00 85.44 112 PHE A O 1
ATOM 878 N N . ASN A 1 113 ? -5.566 10.701 3.773 1.00 83.06 113 ASN A N 1
ATOM 879 C CA . ASN A 1 113 ? -6.268 11.574 4.718 1.00 83.06 113 ASN A CA 1
ATOM 880 C C . ASN A 1 113 ? -7.149 12.606 3.996 1.00 83.06 113 ASN A C 1
ATOM 882 O O . ASN A 1 113 ? -8.282 12.833 4.422 1.00 83.06 113 ASN A O 1
ATOM 886 N N . LYS A 1 114 ? -6.681 13.182 2.877 1.00 78.25 114 LYS A N 1
ATOM 887 C CA . LYS A 1 114 ? -7.491 14.083 2.027 1.00 78.25 114 LYS A CA 1
ATOM 888 C C . LYS A 1 114 ? -8.747 13.380 1.500 1.00 78.25 114 LYS A C 1
ATOM 890 O O . LYS A 1 114 ? -9.838 13.949 1.469 1.00 78.25 114 LYS A O 1
ATOM 895 N N . VAL A 1 115 ? -8.592 12.109 1.144 1.00 70.50 115 VAL A N 1
ATOM 896 C CA . VAL A 1 115 ? -9.677 11.234 0.690 1.00 70.50 115 VAL A CA 1
ATOM 897 C C . VAL A 1 115 ? -10.661 10.967 1.820 1.00 7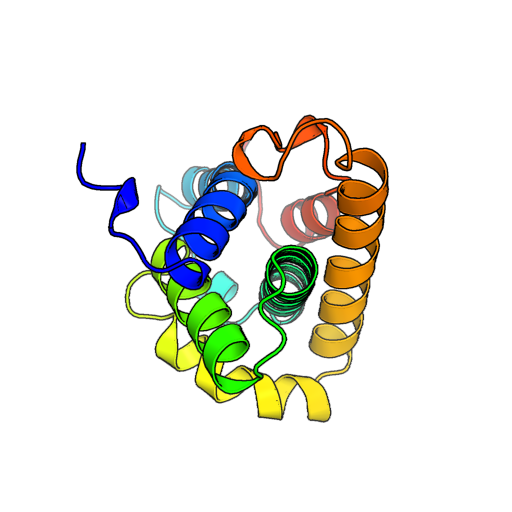0.50 115 VAL A C 1
ATOM 899 O O . VAL A 1 115 ? -11.857 11.160 1.666 1.00 70.50 115 VAL A O 1
ATOM 902 N N . ILE A 1 116 ? -10.185 10.599 3.003 1.00 67.88 116 ILE A N 1
ATOM 903 C CA . ILE A 1 116 ? -11.069 10.297 4.130 1.00 67.88 116 ILE A CA 1
ATOM 904 C C . ILE A 1 116 ? -11.844 11.526 4.620 1.00 67.88 116 ILE A C 1
ATOM 906 O O . ILE A 1 116 ? -13.038 11.405 4.893 1.00 67.88 116 ILE A O 1
ATOM 910 N N . GLY A 1 117 ? -11.220 12.706 4.640 1.00 62.41 117 GLY A N 1
ATOM 911 C CA . GLY A 1 117 ? -11.906 13.960 4.965 1.00 62.41 117 GLY A CA 1
ATOM 912 C C . GLY A 1 117 ? -13.032 14.326 3.989 1.00 62.41 117 GLY A C 1
ATOM 913 O O . GLY A 1 117 ? -13.960 15.030 4.371 1.00 62.41 117 GLY A O 1
ATOM 914 N N . SER A 1 118 ? -13.001 13.815 2.754 1.00 56.59 118 SER A N 1
ATOM 915 C CA . SER A 1 118 ? -14.080 13.983 1.766 1.00 56.59 118 SER A CA 1
ATOM 916 C C . SER A 1 118 ? -15.091 12.821 1.746 1.00 56.59 118 SER A C 1
ATOM 918 O O . SER A 1 118 ? -16.120 12.906 1.077 1.00 56.59 118 SER A O 1
ATOM 920 N N . LEU A 1 119 ? -14.838 11.743 2.501 1.00 56.12 119 LEU A N 1
ATOM 921 C CA . LEU A 1 119 ? -15.618 10.498 2.500 1.00 56.12 119 LEU A CA 1
ATOM 922 C C . LEU A 1 119 ? -16.557 10.307 3.690 1.00 56.12 119 LEU A C 1
ATOM 924 O O . LEU A 1 119 ? -17.241 9.275 3.728 1.00 56.12 119 LEU A O 1
ATOM 928 N N . GLU A 1 120 ? -16.630 11.257 4.627 1.00 55.91 120 GLU A N 1
ATOM 929 C CA . GLU A 1 120 ? -17.579 11.202 5.752 1.00 55.91 120 GLU A CA 1
ATOM 930 C C . GLU A 1 120 ? -19.037 10.953 5.289 1.00 55.91 120 GLU A C 1
ATOM 932 O O . GLU A 1 120 ? -19.832 10.417 6.059 1.00 55.91 120 GLU A O 1
ATOM 937 N N . GLU A 1 121 ? -19.368 11.189 4.008 1.0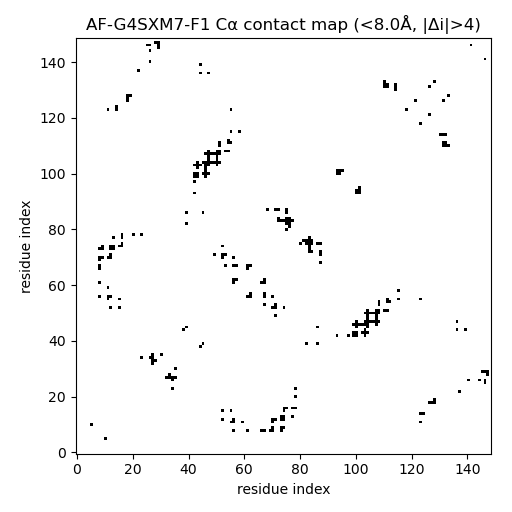0 50.31 121 GLU A N 1
ATOM 938 C CA . GLU A 1 121 ? -20.688 10.914 3.415 1.00 50.31 121 GLU A CA 1
ATOM 939 C C . GLU A 1 121 ? -20.836 9.595 2.614 1.00 50.31 121 GLU A C 1
ATOM 941 O O . GLU A 1 121 ? -21.949 9.075 2.519 1.00 50.31 121 GLU A O 1
ATOM 946 N N . LYS A 1 122 ? -19.775 9.011 2.023 1.00 53.41 122 LYS A N 1
ATOM 947 C CA . LYS A 1 122 ? -19.912 7.921 1.013 1.00 53.41 122 LYS A CA 1
ATOM 948 C C . LYS A 1 122 ? -19.496 6.520 1.477 1.00 53.41 122 LYS A C 1
ATOM 950 O O . LYS A 1 122 ? -19.935 5.530 0.885 1.00 53.41 122 LYS A O 1
ATOM 955 N N . GLY A 1 123 ? -18.677 6.416 2.525 1.00 59.19 123 GLY A N 1
ATOM 956 C CA . GLY A 1 123 ? -18.143 5.148 3.037 1.00 59.19 123 GLY A CA 1
ATOM 957 C C . GLY A 1 123 ? -17.074 4.489 2.141 1.00 59.19 123 GLY A C 1
ATOM 958 O O . GLY A 1 123 ? -17.139 4.517 0.916 1.00 59.19 123 GLY A O 1
ATOM 959 N N . LEU A 1 124 ? -16.098 3.811 2.765 1.00 62.59 124 LEU A N 1
ATOM 960 C CA . LEU A 1 124 ? -14.881 3.270 2.118 1.00 62.59 124 LEU A CA 1
ATOM 961 C C . LEU A 1 124 ? -15.107 2.283 0.949 1.00 62.59 124 LEU A C 1
ATOM 963 O O . LEU A 1 124 ? -14.181 1.999 0.197 1.00 62.59 124 LEU A O 1
ATOM 967 N N . LYS A 1 125 ? -16.311 1.717 0.798 1.00 61.12 125 LYS A N 1
ATOM 968 C CA . LYS A 1 125 ? -16.632 0.762 -0.281 1.00 61.12 125 LYS A CA 1
ATOM 969 C C . LYS A 1 125 ? -16.911 1.426 -1.631 1.00 61.12 125 LYS A C 1
ATOM 971 O O . LYS A 1 125 ? -16.929 0.718 -2.632 1.00 61.12 125 LYS A O 1
ATOM 976 N N . ASN A 1 126 ? -17.155 2.734 -1.632 1.00 61.72 126 ASN A N 1
ATOM 977 C CA . ASN A 1 126 ? -17.534 3.496 -2.819 1.00 61.72 126 ASN A CA 1
ATOM 978 C C . ASN A 1 126 ? -16.383 4.348 -3.371 1.00 61.72 126 ASN A C 1
ATOM 980 O O . ASN A 1 126 ? -16.604 5.092 -4.316 1.00 61.72 126 ASN A O 1
ATOM 984 N N . ILE A 1 127 ? -15.180 4.227 -2.795 1.00 62.56 127 ILE A N 1
ATOM 985 C CA . ILE A 1 127 ? -13.996 4.962 -3.244 1.00 62.56 127 ILE A CA 1
ATOM 986 C C . ILE A 1 127 ? -13.546 4.403 -4.586 1.00 62.56 127 ILE A C 1
ATOM 988 O O . ILE A 1 127 ? -13.315 3.197 -4.723 1.00 62.56 127 ILE A O 1
ATOM 992 N N . THR A 1 128 ? -13.374 5.291 -5.555 1.00 60.91 128 THR A N 1
ATOM 993 C CA . THR A 1 128 ? -12.751 4.966 -6.842 1.00 60.91 128 THR A CA 1
ATOM 994 C C . THR A 1 128 ? -11.353 5.573 -6.940 1.00 60.91 128 THR A C 1
ATOM 996 O O . THR A 1 128 ? -11.050 6.542 -6.250 1.00 60.91 128 THR A O 1
ATOM 999 N N . ALA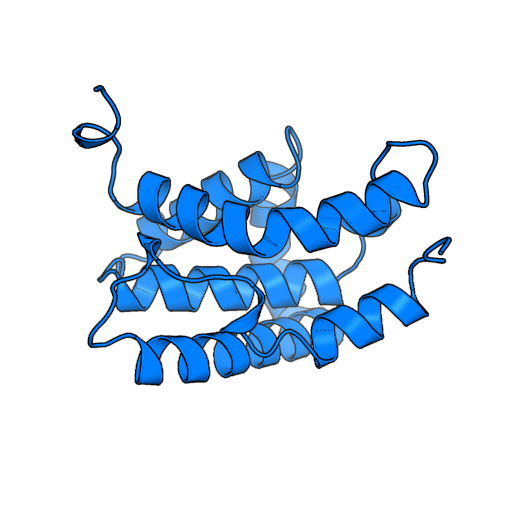 A 1 129 ? -10.492 5.022 -7.804 1.00 58.06 129 ALA A N 1
ATOM 1000 C CA . ALA A 1 129 ? -9.133 5.540 -8.012 1.00 58.06 129 ALA A CA 1
ATOM 1001 C C . ALA A 1 129 ? -9.122 7.023 -8.432 1.00 58.06 129 ALA A C 1
ATOM 1003 O O . ALA A 1 129 ? -8.204 7.743 -8.077 1.00 58.06 129 ALA A O 1
ATOM 1004 N N . ASN A 1 130 ? -10.186 7.494 -9.094 1.00 57.94 130 ASN A N 1
ATOM 1005 C CA . ASN A 1 130 ? -10.356 8.891 -9.504 1.00 57.94 130 ASN A CA 1
ATOM 1006 C C . ASN A 1 130 ? -10.632 9.856 -8.335 1.00 57.94 130 ASN A C 1
ATOM 1008 O O . ASN A 1 130 ? -10.511 11.064 -8.505 1.00 57.94 130 ASN A O 1
ATOM 1012 N N . GLU A 1 131 ? -11.055 9.345 -7.176 1.00 59.91 131 GLU A N 1
ATOM 1013 C CA . GLU A 1 131 ? -11.315 10.144 -5.969 1.00 59.91 131 GLU A CA 1
ATOM 1014 C C . GLU A 1 131 ? -10.087 10.216 -5.049 1.00 59.91 131 GLU A C 1
ATOM 1016 O O . GLU A 1 131 ? -10.118 10.930 -4.049 1.00 59.91 131 GLU A O 1
ATOM 1021 N N . VAL A 1 132 ? -9.012 9.491 -5.376 1.00 64.69 132 VAL A N 1
ATOM 1022 C CA . VAL A 1 132 ? -7.748 9.498 -4.638 1.00 64.69 132 VAL A CA 1
ATOM 1023 C C . VAL A 1 132 ? -6.703 10.204 -5.479 1.00 64.69 132 VAL A C 1
ATOM 1025 O O . VAL A 1 132 ? -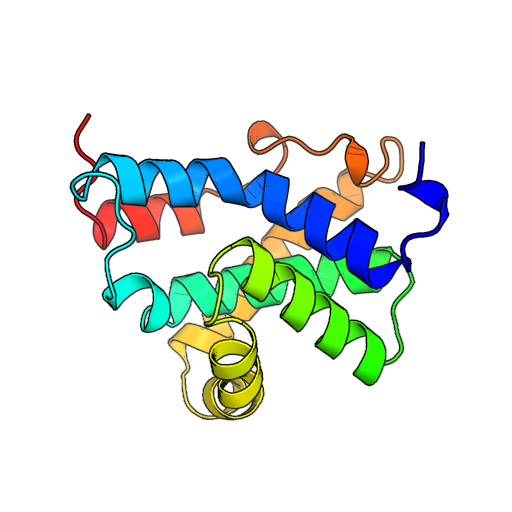6.457 9.822 -6.619 1.00 64.69 132 VAL A O 1
ATOM 1028 N N . ASP A 1 133 ? -6.083 11.236 -4.911 1.00 69.19 133 ASP A N 1
ATOM 1029 C CA . ASP A 1 133 ? -4.923 11.871 -5.529 1.00 69.19 133 ASP A CA 1
ATOM 1030 C C . ASP A 1 133 ? -3.736 10.902 -5.466 1.00 69.19 133 ASP A C 1
ATOM 1032 O O . ASP A 1 133 ? -3.009 10.824 -4.477 1.00 69.19 133 ASP A O 1
ATOM 1036 N N . LEU A 1 134 ? -3.617 10.094 -6.517 1.00 76.88 134 LEU A N 1
ATOM 1037 C CA . LEU A 1 134 ? -2.543 9.131 -6.739 1.00 76.88 134 LEU A CA 1
ATOM 1038 C C . LEU A 1 134 ? -1.429 9.752 -7.595 1.00 76.88 134 LEU A C 1
ATOM 1040 O O . LEU A 1 134 ? -0.656 9.004 -8.188 1.00 76.88 134 LEU A O 1
ATOM 1044 N N . GLY A 1 135 ? -1.367 11.087 -7.710 1.00 79.25 135 GLY A N 1
ATOM 1045 C CA . GLY A 1 135 ? -0.457 11.797 -8.612 1.00 79.25 135 GLY A CA 1
ATOM 1046 C C . GLY A 1 135 ? 1.003 11.415 -8.396 1.00 79.25 135 GLY A C 1
ATOM 1047 O O . GLY A 1 135 ? 1.625 10.882 -9.311 1.00 79.25 135 GLY A O 1
ATOM 1048 N N . SER A 1 136 ? 1.514 11.572 -7.171 1.00 83.81 136 SER A N 1
ATOM 1049 C CA . SER A 1 136 ? 2.911 11.242 -6.851 1.00 83.81 136 SER A CA 1
ATOM 1050 C C . SER A 1 136 ? 3.229 9.758 -7.058 1.00 83.81 136 SER A C 1
ATOM 1052 O O . SER A 1 136 ? 4.245 9.413 -7.659 1.00 83.81 136 SER A O 1
ATOM 1054 N N . LEU A 1 137 ? 2.307 8.867 -6.678 1.00 85.62 137 LEU A N 1
ATOM 1055 C CA . LEU A 1 137 ? 2.446 7.433 -6.935 1.00 85.62 137 LEU A CA 1
ATOM 1056 C C . LEU A 1 137 ? 2.468 7.107 -8.438 1.00 85.62 137 LEU A C 1
ATOM 1058 O O . LEU A 1 137 ? 3.247 6.266 -8.878 1.00 85.62 137 LEU A O 1
ATOM 1062 N N . SER A 1 138 ? 1.620 7.761 -9.229 1.00 84.94 138 SER A N 1
ATOM 1063 C CA . SER A 1 138 ? 1.532 7.543 -10.678 1.00 84.94 138 SER A CA 1
ATOM 1064 C C . SER A 1 138 ? 2.773 8.072 -11.397 1.00 84.94 138 SER A C 1
ATOM 1066 O O . SER A 1 138 ? 3.282 7.410 -12.299 1.00 84.94 138 SER A O 1
ATOM 1068 N N . GLU A 1 139 ? 3.291 9.226 -10.970 1.00 87.06 139 GLU A N 1
ATOM 1069 C CA . GLU A 1 139 ? 4.543 9.806 -11.467 1.00 87.06 139 GLU A CA 1
ATOM 1070 C C . GLU A 1 139 ? 5.741 8.901 -11.164 1.00 87.06 139 GLU A C 1
ATOM 1072 O O . GLU A 1 139 ? 6.518 8.596 -12.072 1.00 87.06 139 GLU A O 1
ATOM 1077 N N . HIS A 1 140 ? 5.853 8.404 -9.925 1.00 89.38 140 HIS A N 1
ATOM 1078 C CA . HIS A 1 140 ? 6.885 7.433 -9.547 1.00 89.38 140 HIS A CA 1
A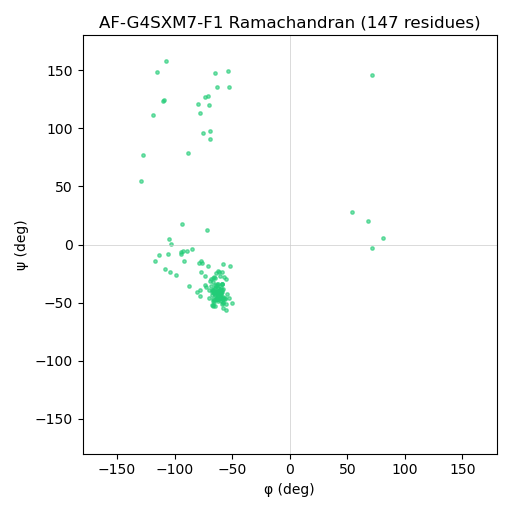TOM 1079 C C . HIS A 1 140 ? 6.827 6.194 -10.435 1.00 89.38 140 HIS A C 1
ATOM 1081 O O . HIS A 1 140 ? 7.838 5.754 -10.980 1.00 89.38 140 HIS A O 1
ATOM 1087 N N . ILE A 1 141 ? 5.627 5.653 -10.644 1.00 87.50 141 ILE A N 1
ATOM 1088 C CA . ILE A 1 141 ? 5.460 4.439 -11.438 1.00 87.50 141 ILE A CA 1
ATOM 1089 C C . ILE A 1 141 ? 5.825 4.671 -12.901 1.00 87.50 141 ILE A C 1
ATOM 1091 O O . ILE A 1 141 ? 6.507 3.829 -13.476 1.00 87.50 141 ILE A O 1
ATOM 1095 N N . ALA A 1 142 ? 5.436 5.802 -13.489 1.00 85.50 142 ALA A N 1
ATOM 1096 C CA . ALA A 1 142 ? 5.819 6.152 -14.855 1.00 85.50 142 ALA A CA 1
ATOM 1097 C C . ALA A 1 142 ? 7.336 6.368 -15.010 1.00 85.50 142 ALA A C 1
ATOM 1099 O O . ALA A 1 142 ? 7.881 6.155 -16.094 1.00 85.50 142 ALA A O 1
ATOM 1100 N N . HIS A 1 143 ? 8.020 6.792 -13.943 1.00 87.00 143 HIS A N 1
ATOM 1101 C CA . HIS A 1 143 ? 9.470 6.969 -13.932 1.00 87.00 143 HIS A CA 1
ATOM 1102 C C . HIS A 1 143 ? 10.231 5.642 -13.789 1.00 87.00 143 HIS A C 1
ATOM 1104 O O . HIS A 1 143 ? 11.218 5.418 -14.489 1.00 87.00 143 HIS A O 1
ATOM 1110 N N . VAL A 1 144 ? 9.781 4.770 -12.883 1.00 86.56 144 VAL A N 1
ATOM 1111 C CA . VAL A 1 144 ? 10.485 3.532 -12.509 1.00 86.56 144 VAL A CA 1
ATOM 1112 C C . VAL A 1 144 ? 10.113 2.356 -13.407 1.00 86.56 144 VAL A C 1
ATOM 1114 O O . VAL A 1 144 ? 10.964 1.520 -13.723 1.00 86.56 144 VAL A O 1
ATOM 1117 N N . TYR A 1 145 ? 8.855 2.280 -13.837 1.00 84.81 145 TYR A N 1
ATOM 1118 C CA . TYR A 1 145 ? 8.352 1.202 -14.677 1.00 84.81 145 TYR A CA 1
ATOM 1119 C C . TYR A 1 145 ? 8.066 1.743 -16.079 1.00 84.81 145 TYR A C 1
ATOM 1121 O O . TYR A 1 145 ? 7.282 2.680 -16.230 1.00 84.81 145 TYR A O 1
ATOM 1129 N N . PRO A 1 146 ? 8.660 1.161 -17.134 1.00 74.31 146 PRO A N 1
ATOM 1130 C CA . PRO A 1 146 ? 8.350 1.556 -18.498 1.00 74.31 146 PRO A CA 1
ATOM 1131 C C . PRO A 1 146 ? 6.924 1.107 -18.822 1.00 74.31 146 PRO A C 1
ATOM 1133 O O . PRO A 1 146 ? 6.692 -0.058 -19.135 1.00 74.31 146 PRO A O 1
ATOM 1136 N N . LEU A 1 147 ? 5.962 2.020 -18.708 1.00 72.44 147 LEU A N 1
ATOM 1137 C CA . LEU A 1 147 ? 4.573 1.743 -19.052 1.00 72.44 147 LEU A CA 1
ATOM 1138 C C . LEU A 1 147 ? 4.420 1.784 -20.578 1.00 72.44 147 LEU A C 1
ATOM 1140 O O . LEU A 1 147 ? 4.595 2.835 -21.198 1.00 72.44 147 LEU A O 1
ATOM 1144 N N . THR A 1 148 ? 4.126 0.645 -21.204 1.00 60.97 148 THR A N 1
ATOM 1145 C CA . THR A 1 148 ? 3.827 0.600 -22.642 1.00 60.97 148 THR A CA 1
ATOM 1146 C C . THR A 1 148 ? 2.385 1.039 -22.861 1.00 60.97 148 THR A C 1
ATOM 1148 O O . THR A 1 148 ? 1.473 0.441 -22.291 1.00 60.97 148 THR A O 1
ATOM 1151 N N . SER A 1 149 ? 2.212 2.102 -23.652 1.00 53.81 149 SER A N 1
ATOM 1152 C CA . SER A 1 149 ? 0.918 2.691 -24.028 1.00 53.81 149 SER A CA 1
ATOM 1153 C C . SER A 1 149 ? 0.071 1.774 -24.905 1.00 53.81 149 SER A C 1
ATOM 1155 O O . SER A 1 149 ? 0.665 1.065 -25.749 1.00 53.81 149 SER A O 1
#

Solvent-accessible surface area (backbone atoms only — not comparable to full-atom values): 8148 Å² total; per-residue (Å²): 136,66,72,81,74,52,55,67,45,53,55,49,16,55,43,54,38,60,45,52,42,60,63,56,45,49,53,10,65,43,42,90,68,37,75,61,73,60,64,85,68,34,44,42,63,52,18,20,54,52,20,28,51,52,46,56,34,43,77,69,67,40,74,51,66,69,55,35,53,50,19,52,32,50,22,35,33,68,75,39,69,94,40,11,68,60,53,59,66,46,44,70,53,37,62,74,72,32,68,56,20,36,53,24,18,49,51,18,30,53,38,41,46,60,35,51,76,72,32,87,84,67,49,80,85,68,65,49,58,90,68,41,76,50,59,70,62,50,53,50,44,61,70,76,41,75,66,68,130

Mean predicted aligned error: 6.12 Å